Protein AF-A0A653DRD8-F1 (afdb_monomer)

Mean predicted aligned error: 7.91 Å

Solvent-accessible surface area (backbone atoms only — not comparable to full-atom values): 9236 Å² total; per-residue (Å²): 128,64,67,68,60,48,53,75,72,69,62,82,76,80,88,77,81,84,59,90,84,70,70,84,72,95,68,78,84,81,64,78,86,86,78,58,70,66,60,53,51,52,50,51,51,52,51,56,59,56,55,71,53,70,82,54,58,65,71,60,49,53,53,53,52,54,77,65,40,90,65,57,59,54,60,57,52,42,52,77,74,66,57,61,96,54,80,44,77,60,13,55,54,44,41,52,45,59,76,74,43,87,75,72,53,70,66,30,64,75,68,29,42,40,82,46,77,55,87,85,45,84,94,38,27,55,60,52,26,51,54,53,49,36,56,75,68,70,46,85,48,50,74,47,80,84

pLDDT: mean 86.99, std 9.77, range [52.84, 97.62]

Nearest PDB structures (foldseek):
  7bo7-assembly1_AAA  TM=6.027E-01  e=8.716E-01  Homo sapiens
  4g56-assembly1_C-2  TM=3.812E-01  e=3.115E-01  Xenopus laevis
  7s0u-assembly1_A  TM=3.836E-01  e=5.926E-01  Homo sapiens
  4p80-assembly1_A  TM=5.121E-01  e=1.885E+00  synthetic construct

Secondary structure (DSSP, 8-state):
--HHHHHHHH----PPPP-TT----SS-S-S-----HHHHHHHHHHHHHHHTTTTS-HHHHHHHHHHT-TTHHHHHHHHHHT--TT--HHHHHHHHHHHHS--S-HHHHHTTEEEE--TT-TTTHHHHHHHHHHHHTT---EEEE-

InterPro domains:
  IPR050851 mRNA Cap 2'-O-Ribose Methyltransferase [PTHR16121] (23-137)

Sequence (146 aa):
MDDCLYRTYFKKVYQFQSNPDYVLPKKAFLSPKWQIPELQRKKKELNRVKGLLSKYKIKVWSKHTANRDPAGFVIKNLQETVQPELLTQAWCKFFEMLGHFPIVPEAALKERHLNSLHLCEAPGAFVCSLNHYLVSKNDDVQVRSI

Organism: Callosobruchus maculatus (NCBI:txid64391)

Foldseek 3Di:
DPPVVCCVPPVPDDDDDDDPPDDDDPDPDPDDDDDDPVVVVVVVVVVVVVVVCVPDDPVVVVVVVCVVDPCNCVLVVCCVPPVFPDRDPVLVVLLVCVVVDPPPDPVQLVVLEDEEEDPPCVVPSNVSSVVSNCVVVVRNHDYDYD

Structure (mmCIF, N/CA/C/O backbone):
data_AF-A0A653DRD8-F1
#
_entry.id   AF-A0A653DRD8-F1
#
loop_
_atom_site.group_PDB
_atom_site.id
_atom_site.type_symbol
_atom_site.label_atom_id
_atom_site.label_alt_id
_atom_site.label_comp_id
_atom_site.label_asym_id
_atom_site.label_entity_id
_atom_site.label_seq_id
_atom_site.pdbx_PDB_ins_code
_atom_site.Cartn_x
_atom_site.Cartn_y
_atom_site.Cartn_z
_atom_site.occupancy
_atom_site.B_iso_or_equiv
_atom_site.auth_seq_id
_atom_site.auth_comp_id
_atom_site.auth_asym_id
_atom_site.auth_atom_id
_atom_site.pdbx_PDB_model_num
ATOM 1 N N . MET A 1 1 ? -5.321 20.212 -9.917 1.00 52.84 1 MET A N 1
ATOM 2 C CA . MET A 1 1 ? -5.151 18.924 -10.623 1.00 52.84 1 MET A CA 1
ATOM 3 C C . MET A 1 1 ? -6.414 18.731 -11.444 1.00 52.84 1 MET A C 1
ATOM 5 O O . MET A 1 1 ? -7.481 18.958 -10.895 1.00 52.84 1 MET A O 1
ATOM 9 N N . ASP A 1 2 ? -6.301 18.469 -12.744 1.00 53.19 2 ASP A N 1
ATOM 10 C CA . ASP A 1 2 ? -7.453 18.430 -13.654 1.00 53.19 2 ASP A CA 1
ATOM 11 C C . ASP A 1 2 ? -8.403 17.276 -13.267 1.00 53.19 2 ASP A C 1
ATOM 13 O O . ASP A 1 2 ? -8.005 16.106 -13.311 1.00 53.19 2 ASP A O 1
ATOM 17 N N . ASP A 1 3 ? -9.628 17.595 -12.831 1.00 61.12 3 ASP A N 1
ATOM 18 C CA . ASP A 1 3 ? -10.620 16.617 -12.336 1.00 61.12 3 ASP A CA 1
ATOM 19 C C . ASP A 1 3 ? -10.926 15.543 -13.400 1.00 61.12 3 ASP A C 1
ATOM 21 O O . ASP A 1 3 ? -11.182 14.377 -13.087 1.00 61.12 3 ASP A O 1
ATOM 25 N N . CYS A 1 4 ? -10.793 15.904 -14.680 1.00 56.84 4 CYS A N 1
ATOM 26 C CA . CYS A 1 4 ? -10.988 15.008 -15.815 1.00 56.84 4 CYS A CA 1
ATOM 27 C C . CYS A 1 4 ? -9.938 13.876 -15.870 1.00 56.84 4 CYS A C 1
ATOM 29 O O . CYS A 1 4 ? -10.280 12.701 -16.058 1.00 56.84 4 CYS A O 1
ATOM 31 N N . LEU A 1 5 ? -8.659 14.194 -15.639 1.00 59.75 5 LEU A N 1
ATOM 32 C CA . LEU A 1 5 ? -7.568 13.210 -15.637 1.00 59.75 5 LEU A CA 1
ATOM 33 C C . LEU A 1 5 ? -7.646 12.287 -14.417 1.00 59.75 5 LEU A C 1
ATOM 35 O O . LEU A 1 5 ? -7.451 11.076 -14.549 1.00 59.75 5 LEU A O 1
ATOM 39 N N . TYR A 1 6 ? -7.981 12.839 -13.247 1.00 63.00 6 TYR A N 1
ATOM 40 C CA . TYR A 1 6 ? -8.152 12.053 -12.025 1.00 63.00 6 TYR A CA 1
ATOM 41 C C . TYR A 1 6 ? -9.242 10.989 -12.203 1.00 63.00 6 TYR A C 1
ATOM 43 O O . TYR A 1 6 ? -9.005 9.802 -11.975 1.00 63.00 6 TYR A O 1
ATOM 51 N N . ARG A 1 7 ? -10.415 11.379 -12.714 1.00 61.06 7 ARG A N 1
ATOM 52 C CA . ARG A 1 7 ? -11.520 10.440 -12.958 1.00 61.06 7 ARG A CA 1
ATOM 53 C C . ARG A 1 7 ? -11.162 9.361 -13.973 1.00 61.06 7 ARG A C 1
ATOM 55 O O . ARG A 1 7 ? -11.497 8.200 -13.759 1.00 61.06 7 ARG A O 1
ATOM 62 N N . THR A 1 8 ? -10.456 9.720 -15.040 1.00 69.25 8 THR A N 1
ATOM 63 C CA . THR A 1 8 ? -10.111 8.787 -16.122 1.00 69.25 8 THR A CA 1
ATOM 64 C C . THR A 1 8 ? -9.155 7.682 -15.663 1.00 69.25 8 THR A C 1
ATOM 66 O O . THR A 1 8 ? -9.314 6.519 -16.041 1.00 69.25 8 THR A O 1
ATOM 69 N N . TYR A 1 9 ? -8.165 8.019 -14.834 1.00 62.41 9 TYR A N 1
ATOM 70 C CA . TYR A 1 9 ? -7.112 7.072 -14.458 1.00 62.41 9 TYR A CA 1
ATOM 71 C C . TYR A 1 9 ? -7.297 6.438 -13.074 1.00 62.41 9 TYR A C 1
ATOM 73 O O . TYR A 1 9 ? -6.893 5.287 -12.901 1.00 62.41 9 TYR A O 1
ATOM 81 N N . PHE A 1 10 ? -7.936 7.127 -12.122 1.00 63.25 10 PHE A N 1
ATOM 82 C CA . PHE A 1 10 ? -7.954 6.728 -10.708 1.00 63.25 10 PHE A CA 1
ATOM 83 C C . PHE A 1 10 ? -9.321 6.260 -10.178 1.00 63.25 10 PHE A C 1
ATOM 85 O O . PHE A 1 10 ? -9.372 5.706 -9.086 1.00 63.25 10 PHE A O 1
ATOM 92 N N . LYS A 1 11 ? -10.419 6.348 -10.950 1.00 70.62 11 LYS A N 1
ATOM 93 C CA . LYS A 1 11 ? -11.733 5.778 -10.561 1.00 70.62 11 LYS A CA 1
ATOM 94 C C . LYS A 1 11 ? -11.934 4.300 -10.916 1.00 70.62 11 LYS A C 1
ATOM 96 O O . LYS A 1 11 ? -13.063 3.822 -10.977 1.00 70.62 11 LYS A O 1
ATOM 101 N N . LYS A 1 12 ? -10.860 3.540 -11.125 1.00 72.88 12 LYS A N 1
ATOM 102 C CA . LYS A 1 12 ? -10.938 2.089 -11.379 1.00 72.88 12 LYS A CA 1
ATOM 103 C C . LYS A 1 12 ? -11.129 1.306 -10.075 1.00 72.88 12 LYS A C 1
ATOM 105 O O . LYS A 1 12 ? -10.306 0.464 -9.729 1.00 72.88 12 LYS A O 1
ATOM 110 N N . VAL A 1 13 ? -12.193 1.624 -9.344 1.00 76.75 13 VAL A N 1
ATOM 111 C CA . VAL A 1 13 ? -12.625 0.887 -8.155 1.00 76.75 13 VAL A CA 1
ATOM 112 C C . VAL A 1 13 ? -13.616 -0.173 -8.611 1.00 76.75 13 VAL A C 1
ATOM 114 O O . VAL A 1 13 ? -14.628 0.148 -9.230 1.00 76.75 13 VAL A O 1
ATOM 117 N N . TYR A 1 14 ? -13.317 -1.433 -8.317 1.00 80.88 14 TYR A N 1
ATOM 118 C CA . TYR A 1 14 ? -14.180 -2.560 -8.654 1.00 80.88 14 TYR A CA 1
ATOM 119 C C . TYR A 1 14 ? -14.779 -3.123 -7.372 1.00 80.88 14 TYR A C 1
ATOM 121 O O . TYR A 1 14 ? -14.058 -3.363 -6.404 1.00 80.88 14 TYR A O 1
ATOM 129 N N . GLN A 1 15 ? -16.090 -3.342 -7.375 1.00 78.44 15 GLN A N 1
ATOM 130 C CA . GLN A 1 15 ? -16.755 -4.105 -6.329 1.00 78.44 15 GLN A CA 1
ATOM 131 C C . GLN A 1 15 ? -16.810 -5.561 -6.768 1.00 78.44 15 GLN A C 1
ATOM 133 O O . GLN A 1 15 ? -17.354 -5.886 -7.824 1.00 78.44 15 GLN A O 1
ATOM 138 N N . PHE A 1 16 ? -16.216 -6.431 -5.963 1.00 80.50 16 PHE A N 1
ATOM 139 C CA . PHE A 1 16 ? -16.310 -7.866 -6.169 1.00 80.50 16 PHE A 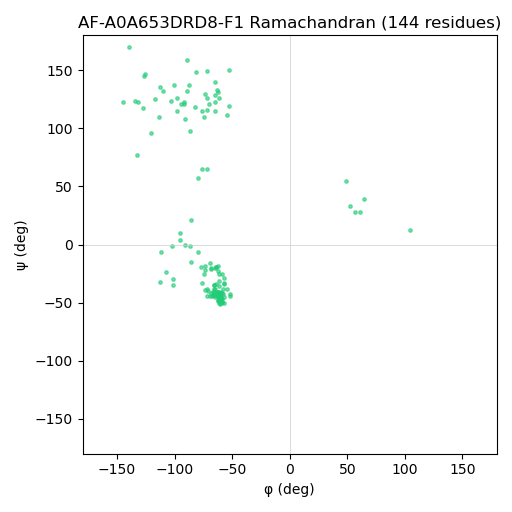CA 1
ATOM 140 C C . PHE A 1 16 ? -17.531 -8.381 -5.416 1.00 80.50 16 PHE A C 1
ATOM 142 O O . PHE A 1 16 ? -17.732 -8.045 -4.249 1.00 80.50 16 PHE A O 1
ATOM 149 N N . GLN A 1 17 ? -18.349 -9.189 -6.085 1.00 80.38 17 GLN A N 1
ATOM 150 C CA . GLN A 1 17 ? -19.440 -9.881 -5.417 1.00 80.38 17 GLN A CA 1
ATOM 151 C C . GLN A 1 17 ? -18.851 -10.987 -4.546 1.00 80.38 17 GLN A C 1
ATOM 153 O O . GLN A 1 17 ? -18.072 -11.815 -5.024 1.00 80.38 17 GLN A O 1
ATOM 158 N N . SER A 1 18 ? -19.216 -10.984 -3.264 1.00 78.50 18 SER A N 1
ATOM 159 C CA . SER A 1 18 ? -18.932 -12.120 -2.396 1.00 78.50 18 SER A CA 1
ATOM 160 C C . SER A 1 18 ? -19.718 -13.318 -2.917 1.00 78.50 18 SER A C 1
ATOM 162 O O . SER A 1 18 ? -20.936 -13.236 -3.068 1.00 78.50 18 SER A O 1
ATOM 164 N N . ASN A 1 19 ? -19.019 -14.406 -3.231 1.00 84.94 19 ASN A N 1
ATOM 165 C CA . ASN A 1 19 ? -19.658 -15.672 -3.548 1.00 84.94 19 ASN A CA 1
ATOM 166 C C . ASN A 1 19 ? -19.787 -16.468 -2.237 1.00 84.94 19 ASN A C 1
ATOM 168 O O . ASN A 1 19 ? -18.758 -16.938 -1.745 1.00 84.94 19 ASN A O 1
ATOM 172 N N . PRO A 1 20 ? -20.997 -16.619 -1.664 1.00 85.44 20 PRO A N 1
ATOM 173 C CA . PRO A 1 20 ? -21.187 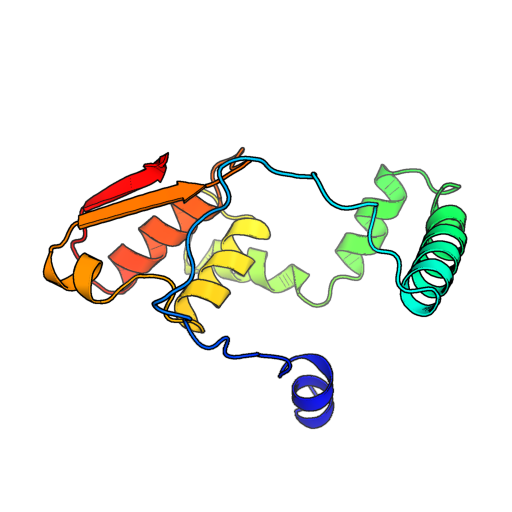-17.340 -0.405 1.00 85.44 20 PRO A CA 1
ATOM 174 C C . PRO A 1 20 ? -20.793 -18.820 -0.505 1.00 85.44 20 PRO A C 1
ATOM 176 O O . PRO A 1 20 ? -20.420 -19.416 0.501 1.00 85.44 20 PRO A O 1
ATOM 179 N N . ASP A 1 21 ? -20.795 -19.388 -1.713 1.00 91.25 21 ASP A N 1
ATOM 180 C CA . ASP A 1 21 ? -20.417 -20.780 -1.968 1.00 91.25 21 ASP A CA 1
ATOM 181 C C . ASP A 1 21 ? -18.904 -20.955 -2.183 1.00 91.25 21 ASP A C 1
ATOM 183 O O . ASP A 1 21 ? -18.418 -22.068 -2.410 1.00 91.25 21 ASP A O 1
ATOM 187 N N . TYR A 1 22 ? -18.124 -19.867 -2.149 1.00 86.38 22 TYR A N 1
ATOM 188 C CA . TYR A 1 22 ? -16.679 -19.955 -2.314 1.00 86.38 22 TYR A CA 1
ATOM 189 C C . TYR A 1 22 ? -16.029 -20.615 -1.096 1.00 86.38 22 TYR A C 1
ATOM 191 O O . TYR A 1 22 ? -16.059 -20.099 0.020 1.00 86.38 22 TYR A O 1
ATOM 199 N N . VAL A 1 23 ? -15.343 -21.729 -1.342 1.00 86.50 23 VAL A N 1
ATOM 200 C CA . VAL A 1 23 ? -14.515 -22.425 -0.355 1.00 86.50 23 VAL A CA 1
ATOM 201 C C . VAL A 1 23 ? -13.043 -22.335 -0.739 1.00 86.50 23 VAL A C 1
ATOM 203 O O . VAL A 1 23 ? -12.671 -22.535 -1.898 1.00 86.50 23 VAL A O 1
ATOM 206 N N . LEU A 1 24 ? -12.182 -22.050 0.242 1.00 84.31 24 LEU A N 1
ATOM 207 C CA . LEU A 1 24 ? -10.740 -21.976 0.014 1.00 84.31 24 LEU A CA 1
ATOM 208 C C . LEU A 1 24 ? -10.210 -23.348 -0.462 1.00 84.31 24 LEU A C 1
ATOM 210 O O . LEU A 1 24 ? -10.421 -24.354 0.224 1.00 84.31 24 LEU A O 1
ATOM 214 N N . PRO A 1 25 ? -9.503 -23.430 -1.605 1.00 85.94 25 PRO A N 1
ATOM 215 C CA . PRO A 1 25 ? -8.988 -24.701 -2.105 1.00 85.94 25 PRO A CA 1
ATOM 216 C C . PRO A 1 25 ? -7.971 -25.337 -1.146 1.00 85.94 25 PRO A C 1
ATOM 218 O O . PRO A 1 25 ? -7.015 -24.691 -0.725 1.00 85.94 25 PRO A O 1
ATOM 221 N N . LYS A 1 26 ? -8.113 -26.642 -0.866 1.00 89.94 26 LYS A N 1
ATOM 222 C CA . LYS A 1 26 ? -7.181 -27.403 0.000 1.00 89.94 26 LYS A CA 1
ATOM 223 C C . LYS A 1 26 ? -5.787 -27.603 -0.605 1.00 89.94 26 LYS A C 1
ATOM 225 O O . LYS A 1 26 ? -4.843 -27.931 0.104 1.00 89.94 26 LYS A O 1
ATOM 230 N N . LYS A 1 27 ? -5.668 -27.476 -1.926 1.00 89.12 27 LYS A N 1
ATOM 231 C CA . LYS A 1 27 ? -4.417 -27.616 -2.674 1.00 89.12 27 LYS A CA 1
ATOM 232 C C . LYS A 1 27 ? -4.300 -26.432 -3.625 1.00 89.12 27 LYS A C 1
ATOM 234 O O . LYS A 1 27 ? -5.186 -26.216 -4.449 1.00 89.12 27 LYS A O 1
ATOM 239 N N . ALA A 1 28 ? -3.216 -25.676 -3.500 1.00 86.81 28 ALA A N 1
ATOM 240 C CA . ALA A 1 28 ? -2.919 -24.552 -4.378 1.00 86.81 28 ALA A CA 1
ATOM 241 C C . ALA A 1 28 ? -2.101 -25.005 -5.601 1.00 86.81 28 ALA A C 1
ATOM 243 O O . ALA A 1 28 ? -1.440 -26.041 -5.567 1.00 86.81 28 ALA A O 1
ATOM 244 N N . PHE A 1 29 ? -2.134 -24.208 -6.675 1.00 84.50 29 PHE A N 1
ATOM 245 C CA . PHE A 1 29 ? -1.271 -24.358 -7.861 1.00 84.50 29 PHE A CA 1
ATOM 246 C C . PHE A 1 29 ? -1.409 -25.678 -8.645 1.00 84.50 29 PHE A C 1
ATOM 248 O O . PHE A 1 29 ? -0.468 -26.101 -9.309 1.00 84.50 29 PHE A O 1
ATOM 255 N N . LEU A 1 30 ? -2.584 -26.317 -8.610 1.00 88.00 30 LEU A N 1
ATOM 256 C CA . LEU A 1 30 ? -2.842 -27.549 -9.372 1.00 88.00 30 LEU A CA 1
ATOM 257 C C . LEU A 1 30 ? -3.029 -27.316 -10.877 1.00 88.00 30 LEU A C 1
ATOM 259 O O . LEU A 1 30 ? -2.834 -28.226 -11.678 1.00 88.00 30 LEU A O 1
ATOM 263 N N . SER A 1 31 ? -3.452 -26.116 -11.269 1.00 85.44 31 SER A N 1
ATOM 264 C CA . SER A 1 31 ? -3.660 -25.778 -12.676 1.00 85.44 31 SER A CA 1
ATOM 265 C C . SER A 1 31 ? -2.343 -25.399 -13.356 1.00 85.44 31 SER A C 1
ATOM 267 O O . SER A 1 31 ? -1.485 -24.777 -12.719 1.00 85.44 31 SER A O 1
ATOM 269 N N . PRO A 1 32 ? -2.190 -25.686 -14.664 1.00 88.19 32 PRO A N 1
ATOM 270 C CA . PRO A 1 32 ? -1.100 -25.137 -15.452 1.00 88.19 32 PRO A CA 1
ATOM 271 C C . PRO A 1 32 ? -1.053 -23.617 -15.323 1.00 88.19 32 PRO A C 1
ATOM 273 O O . PRO A 1 32 ? -2.077 -22.951 -15.154 1.00 88.19 32 PRO A O 1
ATOM 276 N N . LYS A 1 33 ? 0.150 -23.057 -15.436 1.00 88.31 33 LYS A N 1
ATOM 277 C CA . LYS A 1 33 ? 0.359 -21.613 -15.353 1.00 88.31 33 LYS A CA 1
ATOM 278 C C . LYS A 1 33 ? -0.533 -20.887 -16.359 1.00 88.31 33 LYS A C 1
ATOM 280 O O . LYS A 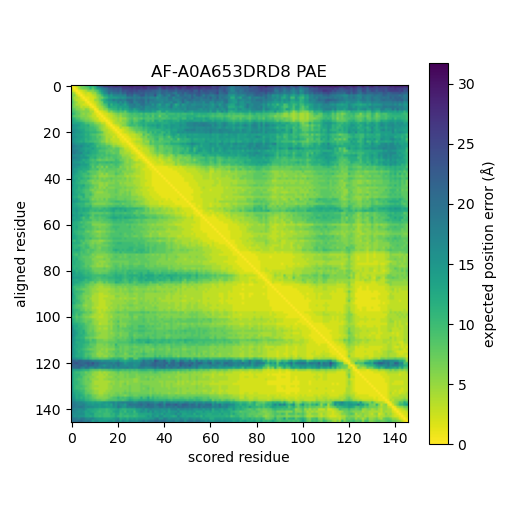1 33 ? -0.293 -20.950 -17.565 1.00 88.31 33 LYS A O 1
ATOM 285 N N . TRP A 1 34 ? -1.512 -20.148 -15.847 1.00 90.81 34 TRP A N 1
ATOM 286 C CA . TRP A 1 34 ? -2.373 -19.311 -16.667 1.00 90.81 34 TRP A CA 1
ATOM 287 C C . TRP A 1 34 ? -1.557 -18.189 -17.315 1.00 90.81 34 TRP A C 1
ATOM 289 O O . TRP A 1 34 ? -0.783 -17.489 -16.653 1.00 90.81 34 TRP A O 1
ATOM 299 N N . GLN A 1 35 ? -1.695 -18.039 -18.631 1.00 92.12 35 GLN A N 1
ATOM 300 C CA . GLN A 1 35 ? -0.985 -17.026 -19.400 1.00 92.12 35 GLN A CA 1
ATOM 301 C C . GLN A 1 35 ? -1.941 -16.331 -20.353 1.00 92.12 35 GLN A C 1
ATOM 303 O O . GLN A 1 35 ? -2.548 -16.957 -21.213 1.00 92.12 35 GLN A O 1
ATOM 308 N N . ILE A 1 36 ? -2.006 -15.009 -20.234 1.00 95.75 36 ILE A N 1
ATOM 309 C CA . ILE A 1 36 ? -2.678 -14.154 -21.207 1.00 95.75 36 ILE A CA 1
ATOM 310 C C . ILE A 1 36 ? -1.600 -13.590 -22.144 1.00 95.75 36 ILE A C 1
ATOM 312 O O . ILE A 1 36 ? -0.748 -12.828 -21.667 1.00 95.75 36 ILE A O 1
ATOM 316 N N . PRO A 1 37 ? -1.600 -13.925 -23.452 1.00 95.38 37 PRO A N 1
ATOM 317 C CA . PRO A 1 37 ? -0.553 -13.500 -24.386 1.00 95.38 37 PRO A CA 1
ATOM 318 C C . PRO A 1 37 ? -0.332 -11.985 -24.410 1.00 95.38 37 PRO A C 1
ATOM 320 O O . PRO A 1 37 ? 0.805 -11.517 -24.467 1.00 95.38 37 PRO A O 1
ATOM 323 N N . GLU A 1 38 ? -1.410 -11.206 -24.305 1.00 96.19 38 GLU A N 1
ATOM 324 C CA . GLU A 1 38 ? -1.335 -9.747 -24.245 1.00 96.19 38 GLU A CA 1
ATOM 325 C C . GLU A 1 38 ? -0.568 -9.250 -23.011 1.00 96.19 38 GLU A C 1
ATOM 327 O O . GLU A 1 38 ? 0.354 -8.441 -23.142 1.00 96.19 38 GLU A O 1
ATOM 332 N N . LEU A 1 39 ? -0.883 -9.777 -21.822 1.00 95.31 39 LEU A N 1
ATOM 333 C CA . LEU A 1 39 ? -0.179 -9.414 -20.590 1.00 95.31 39 LEU A CA 1
ATOM 334 C C . LEU A 1 39 ? 1.290 -9.839 -20.639 1.00 95.31 39 LEU A C 1
ATOM 336 O O . LEU A 1 39 ? 2.149 -9.116 -20.138 1.00 95.31 39 LEU A O 1
ATOM 340 N N . GLN A 1 40 ? 1.611 -10.961 -21.294 1.00 96.56 40 GLN A N 1
ATOM 341 C CA . GLN A 1 40 ? 3.006 -11.368 -21.488 1.00 96.56 40 GLN A CA 1
ATOM 342 C C . GLN A 1 40 ? 3.765 -10.399 -22.401 1.00 96.56 40 GLN A C 1
ATOM 344 O O . GLN A 1 40 ? 4.908 -10.053 -22.096 1.00 96.56 40 GLN A O 1
ATOM 349 N N . ARG A 1 41 ? 3.145 -9.905 -23.482 1.00 97.19 41 ARG A N 1
ATOM 350 C CA . ARG A 1 41 ? 3.752 -8.865 -24.331 1.00 97.19 41 ARG A CA 1
ATOM 351 C C . ARG A 1 41 ? 3.976 -7.568 -23.554 1.00 97.19 41 ARG A C 1
ATOM 353 O O . ARG A 1 41 ? 5.092 -7.056 -23.559 1.00 97.19 41 ARG A O 1
ATOM 360 N N . LYS A 1 42 ? 2.966 -7.081 -22.822 1.00 96.69 42 LYS A N 1
ATOM 361 C CA . LYS A 1 42 ? 3.087 -5.869 -21.988 1.00 96.69 42 LYS A CA 1
ATOM 362 C C . LYS A 1 42 ? 4.164 -6.019 -20.913 1.00 96.69 42 LYS A C 1
ATOM 364 O O . LYS A 1 42 ? 4.949 -5.101 -20.705 1.00 96.69 42 LYS A O 1
ATOM 369 N N . LYS A 1 43 ? 4.256 -7.189 -20.272 1.00 96.06 43 LYS A N 1
ATOM 370 C CA . LYS A 1 43 ? 5.315 -7.506 -19.304 1.00 96.06 43 LYS A CA 1
ATOM 371 C C . LYS A 1 43 ? 6.707 -7.425 -19.934 1.00 96.06 43 LYS A C 1
ATOM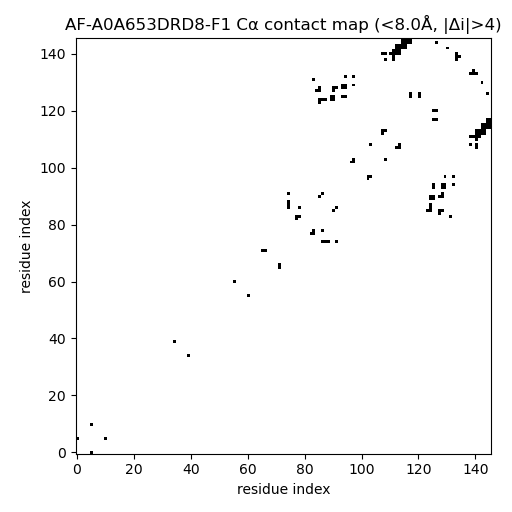 373 O O . LYS A 1 43 ? 7.604 -6.842 -19.330 1.00 96.06 43 LYS A O 1
ATOM 378 N N . LYS A 1 44 ? 6.897 -8.009 -21.125 1.00 97.38 44 LYS A N 1
ATOM 379 C CA . LYS A 1 44 ? 8.177 -7.946 -21.852 1.00 97.38 44 LYS A CA 1
ATOM 380 C C . LYS A 1 44 ? 8.563 -6.501 -22.154 1.00 97.38 44 LYS A C 1
ATOM 382 O O . LYS A 1 44 ? 9.690 -6.114 -21.865 1.00 97.38 44 LYS A O 1
ATOM 387 N N . GLU A 1 45 ? 7.620 -5.709 -22.653 1.00 97.62 45 GLU A N 1
ATOM 388 C CA . GLU A 1 45 ? 7.869 -4.305 -22.978 1.00 97.62 45 GLU A CA 1
ATOM 389 C C . GLU A 1 45 ? 8.195 -3.467 -21.735 1.00 97.62 45 GLU A C 1
ATOM 391 O O . GLU A 1 45 ? 9.193 -2.749 -21.716 1.00 97.62 45 GLU A O 1
ATOM 396 N N . LEU A 1 46 ? 7.435 -3.632 -20.649 1.00 96.69 46 LEU A N 1
ATOM 397 C CA . LEU A 1 46 ? 7.718 -2.968 -19.377 1.00 96.69 46 LEU A CA 1
ATOM 398 C C . LEU A 1 46 ? 9.124 -3.304 -18.869 1.00 96.69 46 LEU A C 1
ATOM 400 O O . LEU A 1 46 ? 9.860 -2.415 -18.449 1.00 96.69 46 LEU A O 1
ATOM 404 N N . ASN A 1 47 ? 9.519 -4.577 -18.920 1.00 96.94 47 ASN A N 1
ATOM 405 C CA . ASN A 1 47 ? 10.851 -4.995 -18.494 1.00 96.94 47 ASN A CA 1
ATOM 406 C C . ASN A 1 47 ? 11.953 -4.432 -19.399 1.00 96.94 47 ASN A C 1
ATOM 408 O O . ASN A 1 47 ? 12.985 -4.008 -18.881 1.00 96.94 47 ASN A O 1
ATOM 412 N N . ARG A 1 48 ? 11.726 -4.370 -20.718 1.00 97.25 48 ARG A N 1
ATOM 413 C CA . ARG A 1 48 ? 12.651 -3.749 -21.674 1.00 97.25 48 ARG A CA 1
ATOM 414 C C . ARG A 1 48 ? 12.889 -2.281 -21.324 1.00 97.25 48 ARG A C 1
ATOM 416 O O . ARG A 1 48 ? 14.037 -1.868 -21.199 1.00 97.25 48 ARG A O 1
ATOM 423 N N . VAL A 1 49 ? 11.819 -1.514 -21.106 1.00 96.00 49 VAL A N 1
ATOM 424 C CA . VAL A 1 49 ? 11.901 -0.087 -20.754 1.00 96.00 49 VAL A CA 1
ATOM 425 C C . VAL A 1 49 ? 12.526 0.116 -19.372 1.00 96.00 49 VAL A C 1
ATOM 427 O O . VAL A 1 49 ? 13.416 0.950 -19.229 1.00 96.00 49 VAL A O 1
ATOM 430 N N . LYS A 1 50 ? 12.146 -0.681 -18.361 1.00 92.75 50 LYS A N 1
ATOM 431 C CA . LYS A 1 50 ? 12.774 -0.645 -17.026 1.00 92.75 50 LYS A CA 1
ATOM 432 C C . LYS A 1 50 ? 14.279 -0.916 -17.091 1.00 92.75 50 LYS A C 1
ATOM 434 O O . LYS A 1 50 ? 15.035 -0.265 -16.378 1.00 92.75 50 LYS A O 1
ATOM 439 N N . GLY A 1 51 ? 14.713 -1.834 -17.955 1.00 94.00 51 GLY A N 1
ATOM 440 C CA . GLY A 1 51 ? 16.127 -2.159 -18.155 1.00 94.00 51 GLY A CA 1
ATOM 441 C C . GLY A 1 51 ? 16.970 -0.981 -18.657 1.00 94.00 51 GLY A C 1
ATOM 442 O O . GLY A 1 51 ? 18.156 -0.904 -18.349 1.00 94.00 51 GLY A O 1
ATOM 443 N N . LEU A 1 52 ? 16.367 -0.001 -19.341 1.00 93.38 52 LEU A N 1
ATOM 444 C CA . LEU A 1 52 ? 17.069 1.217 -19.773 1.00 93.38 52 LEU A CA 1
ATOM 445 C C . LEU A 1 52 ? 17.559 2.071 -18.590 1.00 93.38 52 LEU A C 1
ATOM 447 O O . LEU A 1 52 ? 18.462 2.894 -18.757 1.00 93.38 52 LEU A O 1
ATOM 451 N N . LEU A 1 53 ? 16.981 1.871 -17.399 1.00 91.44 53 LEU A N 1
ATOM 452 C CA . LEU A 1 53 ? 17.347 2.572 -16.171 1.00 91.44 53 LEU A CA 1
ATOM 453 C C . LEU A 1 53 ? 18.523 1.916 -15.432 1.00 91.44 53 LEU A C 1
ATOM 455 O O . LEU A 1 53 ? 19.135 2.560 -14.583 1.00 91.44 53 LEU A O 1
ATOM 459 N N . SER A 1 54 ? 18.889 0.673 -15.766 1.00 91.19 54 SER A N 1
ATOM 460 C CA . SER A 1 54 ? 19.937 -0.089 -15.067 1.00 91.19 54 SER A CA 1
ATOM 461 C C . SER A 1 54 ? 21.329 0.549 -15.141 1.00 91.19 54 SER A C 1
ATOM 463 O O . SER A 1 54 ? 22.186 0.241 -14.321 1.00 91.19 54 SER A O 1
ATOM 465 N N . LYS A 1 55 ? 21.554 1.465 -16.091 1.00 93.12 55 LYS A N 1
ATOM 466 C CA . LYS A 1 55 ? 22.804 2.230 -16.223 1.00 93.12 55 LYS A CA 1
ATOM 467 C C . LYS A 1 55 ? 22.986 3.321 -15.159 1.00 93.12 55 LYS A C 1
ATOM 469 O O . LYS A 1 55 ? 24.096 3.821 -14.985 1.00 93.12 55 LYS A O 1
ATOM 474 N N . TYR A 1 56 ? 21.919 3.739 -14.475 1.00 92.00 56 TYR A N 1
ATOM 475 C CA . TYR A 1 56 ? 21.988 4.810 -13.482 1.00 92.00 56 TYR A CA 1
ATOM 476 C C . TYR A 1 56 ? 22.349 4.261 -12.100 1.00 92.00 56 TYR A C 1
ATOM 478 O O . TYR A 1 56 ? 21.796 3.266 -11.636 1.00 92.00 56 TYR A O 1
ATOM 486 N N . LYS A 1 57 ? 23.247 4.957 -11.393 1.00 94.56 57 LYS A N 1
ATOM 487 C CA . LYS A 1 57 ? 23.565 4.639 -9.993 1.00 94.56 57 LYS A CA 1
ATOM 488 C C . LYS A 1 57 ? 22.316 4.819 -9.129 1.00 94.56 57 LYS A C 1
ATOM 490 O O . LYS A 1 57 ? 21.711 5.892 -9.152 1.00 94.56 57 LYS A O 1
ATOM 495 N N . ILE A 1 58 ? 21.999 3.821 -8.300 1.00 91.56 58 ILE A N 1
ATOM 496 C CA . ILE A 1 58 ? 20.765 3.789 -7.497 1.00 91.56 58 ILE A CA 1
ATOM 497 C C . ILE A 1 58 ? 20.551 5.062 -6.668 1.00 91.56 58 ILE A C 1
ATOM 499 O O . ILE A 1 58 ? 19.474 5.636 -6.706 1.00 91.56 58 ILE A O 1
ATOM 503 N N . LYS A 1 59 ? 21.594 5.582 -6.006 1.00 93.44 59 LYS A N 1
ATOM 504 C CA . LYS A 1 59 ? 21.495 6.807 -5.191 1.00 93.44 59 LYS A CA 1
ATOM 505 C C . LYS A 1 59 ? 21.116 8.044 -6.014 1.00 93.44 59 LYS A C 1
ATOM 507 O O . LYS A 1 59 ? 20.316 8.860 -5.566 1.00 93.44 59 LYS A O 1
ATOM 512 N N . VAL A 1 60 ? 21.685 8.180 -7.215 1.00 93.88 60 VAL A N 1
ATOM 513 C CA . VAL A 1 60 ? 21.399 9.305 -8.122 1.00 93.88 60 VAL A CA 1
ATOM 514 C C . VAL A 1 60 ? 19.973 9.194 -8.646 1.00 93.88 60 VAL A C 1
ATOM 516 O O . VAL A 1 60 ? 19.239 10.179 -8.637 1.00 93.88 60 VAL A O 1
ATOM 519 N N . TRP A 1 61 ? 19.576 7.984 -9.043 1.00 92.94 61 TRP A N 1
ATOM 520 C CA . TRP A 1 61 ? 18.227 7.707 -9.512 1.00 92.94 61 TRP A CA 1
ATOM 521 C C . TRP A 1 61 ? 17.181 7.989 -8.429 1.00 92.94 61 TRP A C 1
ATOM 523 O O . TRP A 1 61 ? 16.268 8.767 -8.678 1.00 92.94 61 TRP A O 1
ATOM 533 N N . SER A 1 62 ? 17.364 7.468 -7.212 1.00 90.69 62 SER A N 1
ATOM 534 C CA . SER A 1 62 ? 16.446 7.700 -6.091 1.00 90.69 62 SER A CA 1
ATOM 535 C C . SER A 1 62 ? 16.289 9.186 -5.760 1.00 90.69 62 SER A C 1
ATOM 537 O O . SER A 1 62 ? 15.168 9.650 -5.559 1.00 90.69 62 SER A O 1
ATOM 539 N N . LYS A 1 63 ? 17.388 9.959 -5.749 1.00 92.88 63 LYS A N 1
ATOM 540 C CA . LYS A 1 63 ? 17.332 11.416 -5.539 1.00 92.88 63 LYS A CA 1
ATOM 541 C C . LYS A 1 63 ? 16.567 12.115 -6.663 1.00 92.88 63 LYS A C 1
ATOM 543 O O . LYS A 1 63 ? 15.740 12.981 -6.395 1.00 92.88 63 LYS A O 1
ATOM 548 N N . HIS A 1 64 ? 16.834 11.736 -7.912 1.00 93.12 64 HIS A N 1
ATOM 549 C CA . HIS A 1 64 ? 16.123 12.286 -9.060 1.00 93.12 64 HIS A CA 1
ATOM 550 C C . HIS A 1 64 ? 14.621 12.007 -8.964 1.00 93.12 64 HIS A C 1
ATOM 552 O O . HIS A 1 64 ? 13.832 12.940 -9.054 1.00 93.12 64 HIS A O 1
ATOM 558 N N . THR A 1 65 ? 14.214 10.758 -8.725 1.00 91.50 65 THR A N 1
ATOM 559 C CA . THR A 1 65 ? 12.794 10.394 -8.639 1.00 91.50 65 THR A CA 1
ATOM 560 C C . THR A 1 65 ? 12.093 11.052 -7.458 1.00 91.50 65 THR A C 1
ATOM 562 O O . THR A 1 65 ? 10.968 11.503 -7.627 1.00 91.50 65 THR A O 1
ATOM 565 N N . ALA A 1 66 ? 12.754 11.182 -6.302 1.00 89.12 66 ALA A N 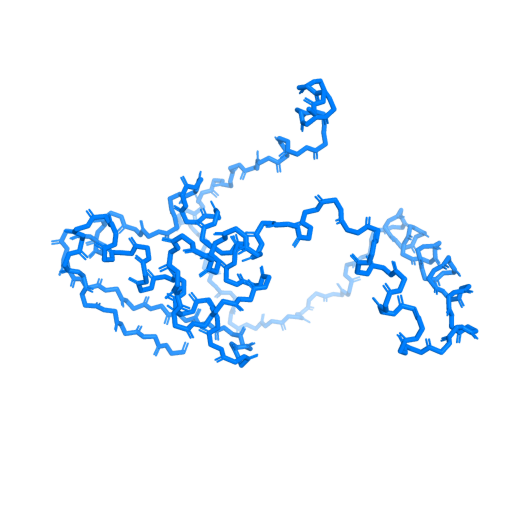1
ATOM 566 C CA . ALA A 1 66 ? 12.192 11.888 -5.149 1.00 89.12 66 ALA A CA 1
ATOM 567 C C . ALA A 1 66 ? 11.909 13.367 -5.466 1.00 89.12 66 ALA A C 1
ATOM 569 O O . ALA A 1 66 ? 10.835 13.869 -5.160 1.00 89.12 66 ALA A O 1
ATOM 570 N N . ASN A 1 67 ? 12.823 14.044 -6.169 1.00 91.06 67 ASN A N 1
ATOM 571 C CA . ASN A 1 67 ? 12.633 15.437 -6.592 1.00 91.06 67 ASN A CA 1
ATOM 572 C C . ASN A 1 67 ? 11.547 15.617 -7.665 1.00 91.06 67 ASN A C 1
ATOM 574 O O . ASN A 1 67 ? 11.134 16.741 -7.940 1.00 91.06 67 ASN A O 1
ATOM 578 N N . ARG A 1 68 ? 11.136 14.534 -8.332 1.00 91.12 68 ARG A N 1
ATOM 579 C CA . ARG A 1 68 ? 10.098 14.547 -9.369 1.00 91.12 68 ARG A CA 1
ATOM 580 C C . ARG A 1 68 ? 8.756 14.023 -8.868 1.00 91.12 68 ARG A C 1
ATOM 582 O O . ARG A 1 68 ? 7.815 14.016 -9.656 1.00 91.12 68 ARG A O 1
ATOM 589 N N . ASP A 1 69 ? 8.667 13.599 -7.609 1.00 88.12 69 ASP A N 1
ATOM 590 C CA . ASP A 1 69 ? 7.432 13.111 -7.006 1.00 88.12 69 ASP A CA 1
ATOM 591 C C . ASP A 1 69 ? 6.488 14.290 -6.704 1.00 88.12 69 ASP A C 1
ATOM 593 O O . ASP A 1 69 ? 6.765 15.077 -5.793 1.00 88.12 69 ASP A O 1
ATOM 597 N N . PRO A 1 70 ? 5.363 14.435 -7.432 1.00 88.31 70 PRO A N 1
ATOM 598 C CA . PRO A 1 70 ? 4.418 15.520 -7.188 1.00 88.31 70 PRO A CA 1
ATOM 599 C C . PRO A 1 70 ? 3.746 15.421 -5.812 1.00 88.31 70 PRO A C 1
ATOM 601 O O . PRO A 1 70 ? 3.245 16.428 -5.326 1.00 88.31 70 PRO A O 1
ATOM 604 N N . ALA A 1 71 ? 3.739 14.244 -5.177 1.00 87.25 71 ALA A N 1
ATOM 605 C CA . ALA A 1 71 ? 3.166 14.021 -3.853 1.00 87.25 71 ALA A CA 1
ATOM 606 C C . ALA A 1 71 ? 4.206 14.118 -2.721 1.00 87.25 71 ALA A C 1
ATOM 608 O O . ALA A 1 71 ? 3.863 13.920 -1.555 1.00 87.25 71 ALA A O 1
ATOM 609 N N . GLY A 1 72 ? 5.466 14.462 -3.021 1.00 86.31 72 GLY A N 1
ATOM 610 C CA . GLY A 1 72 ? 6.542 14.509 -2.024 1.00 86.31 72 GLY A CA 1
ATOM 611 C C . GLY A 1 72 ? 6.278 15.470 -0.854 1.00 86.31 72 GLY A C 1
ATOM 612 O O . GLY A 1 72 ? 6.774 15.251 0.250 1.00 86.31 72 GLY A O 1
ATOM 613 N N . PHE A 1 73 ? 5.449 16.499 -1.059 1.00 90.56 73 PHE A N 1
ATOM 614 C CA . PHE A 1 73 ? 5.075 17.460 -0.016 1.00 90.56 73 PHE A CA 1
ATOM 615 C C . PHE A 1 73 ? 4.102 16.890 1.031 1.00 90.56 73 PHE A C 1
ATOM 617 O O . PHE A 1 73 ? 4.046 17.412 2.142 1.00 90.56 73 PHE A O 1
ATOM 624 N N . VAL A 1 74 ? 3.350 15.830 0.705 1.00 92.00 74 VAL A N 1
ATOM 625 C CA . VAL A 1 74 ? 2.304 15.271 1.581 1.00 92.00 74 VAL A CA 1
ATOM 626 C C . VAL A 1 74 ? 2.902 14.777 2.893 1.00 92.00 74 VAL A C 1
ATOM 628 O O . VAL A 1 74 ? 2.395 15.103 3.962 1.00 92.00 74 VAL A O 1
ATOM 631 N N . ILE A 1 75 ? 4.016 14.043 2.821 1.00 91.50 75 ILE A N 1
ATOM 632 C CA . ILE A 1 75 ? 4.715 13.545 4.012 1.00 91.50 75 ILE A CA 1
ATOM 633 C C . ILE A 1 75 ? 5.191 14.707 4.878 1.00 91.50 75 ILE A C 1
ATOM 635 O O . ILE A 1 75 ? 4.965 14.692 6.082 1.00 91.50 75 ILE A O 1
ATOM 639 N N . LYS A 1 76 ? 5.797 15.736 4.275 1.00 90.44 76 LYS A N 1
ATOM 640 C CA . LYS A 1 76 ? 6.267 16.907 5.021 1.00 90.44 76 LYS A CA 1
ATOM 641 C C . LYS A 1 76 ? 5.115 17.599 5.760 1.00 90.44 76 LYS A C 1
ATOM 643 O O . LYS A 1 76 ? 5.226 17.863 6.950 1.00 90.44 76 LYS A O 1
ATOM 648 N N . ASN A 1 77 ? 3.995 17.824 5.077 1.00 93.75 77 ASN A N 1
ATOM 649 C CA . ASN A 1 77 ? 2.824 18.457 5.678 1.00 93.75 77 ASN A CA 1
ATOM 650 C C . ASN A 1 77 ? 2.241 17.627 6.836 1.00 93.75 77 ASN A C 1
ATOM 652 O O . ASN A 1 77 ? 1.924 18.168 7.892 1.00 93.75 77 ASN A O 1
ATOM 656 N N . LEU A 1 78 ? 2.125 16.305 6.670 1.00 93.00 78 LEU A N 1
ATOM 657 C CA . LEU A 1 78 ? 1.642 15.413 7.732 1.00 93.00 78 LEU A CA 1
ATOM 658 C C . LEU A 1 78 ? 2.603 15.351 8.922 1.00 93.00 78 LEU A C 1
ATOM 660 O O . LEU A 1 78 ? 2.162 15.265 10.065 1.00 93.00 78 LEU A O 1
ATOM 664 N N . GLN A 1 79 ? 3.909 15.431 8.670 1.00 92.19 79 GLN A N 1
ATOM 665 C CA . GLN A 1 79 ? 4.907 15.492 9.730 1.00 92.19 79 GLN A CA 1
ATOM 666 C C . GLN A 1 79 ? 4.739 16.749 10.587 1.00 92.19 79 GLN A C 1
ATOM 668 O O . GLN A 1 79 ? 4.856 16.667 11.800 1.00 92.19 79 GLN A O 1
ATOM 673 N N . GLU A 1 80 ? 4.448 17.896 9.974 1.00 93.56 80 GLU A N 1
ATOM 674 C CA . GLU A 1 80 ? 4.286 19.171 10.684 1.00 93.56 80 GL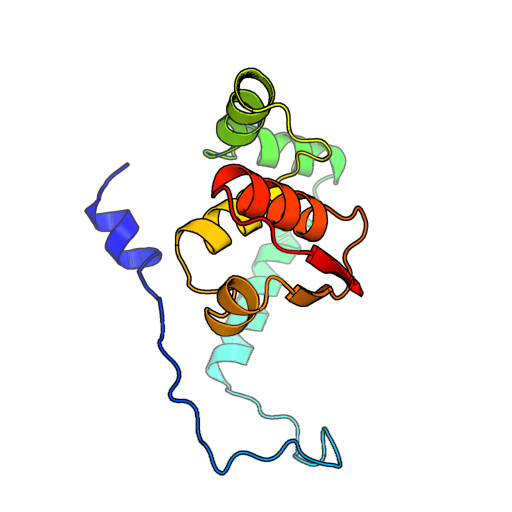U A CA 1
ATOM 675 C C . GLU A 1 80 ? 2.939 19.267 11.422 1.00 93.56 80 GLU A C 1
ATOM 677 O O . GLU A 1 80 ? 2.869 19.861 12.496 1.00 93.56 80 GLU A O 1
ATOM 682 N N . THR A 1 81 ? 1.879 18.659 10.878 1.00 93.00 81 THR A N 1
ATOM 683 C CA . THR A 1 81 ? 0.500 18.839 11.371 1.00 93.00 81 THR A CA 1
ATOM 684 C C . THR A 1 81 ? -0.037 17.696 12.233 1.00 93.00 81 THR A C 1
ATOM 686 O O . THR A 1 81 ? -0.808 17.955 13.151 1.00 93.00 81 THR A O 1
ATOM 689 N N . VAL A 1 82 ? 0.342 16.445 11.950 1.00 90.12 82 VAL A N 1
ATOM 690 C CA . VAL A 1 82 ? -0.231 15.238 12.584 1.00 90.12 82 VAL A CA 1
ATOM 691 C C . VAL A 1 82 ? 0.782 14.510 13.468 1.00 90.12 82 VAL A C 1
ATOM 693 O O . VAL A 1 82 ? 0.394 13.924 14.472 1.00 90.12 82 VAL A O 1
ATOM 696 N N . GLN A 1 83 ? 2.071 14.546 13.109 1.00 87.25 83 GLN A N 1
ATOM 697 C CA . GLN A 1 83 ? 3.164 13.886 13.846 1.00 87.25 83 GLN A CA 1
ATOM 698 C C . GLN A 1 83 ? 2.886 12.406 14.206 1.00 87.25 83 GLN A C 1
ATOM 700 O O . GLN A 1 83 ? 2.974 12.027 15.375 1.00 87.25 83 GLN A O 1
ATOM 705 N N . PRO A 1 84 ? 2.546 11.533 13.235 1.00 87.94 84 PRO A N 1
ATOM 706 C CA . PRO A 1 84 ? 2.298 10.131 13.543 1.00 87.94 84 PRO A CA 1
ATOM 707 C C . PRO A 1 84 ? 3.605 9.401 13.887 1.00 87.94 84 PRO A C 1
ATOM 709 O O . PRO A 1 84 ? 4.667 9.717 13.351 1.00 87.94 84 PRO A O 1
ATOM 712 N N . GLU A 1 85 ? 3.500 8.386 14.746 1.00 88.38 85 GLU A N 1
ATOM 713 C CA . GLU A 1 85 ? 4.624 7.616 15.307 1.00 88.38 85 GLU A CA 1
ATOM 714 C C . GLU A 1 85 ? 5.594 7.079 14.238 1.00 88.38 85 GLU A C 1
ATOM 716 O O . GLU A 1 85 ? 6.810 7.179 14.395 1.00 88.38 85 GLU A O 1
ATOM 721 N N . LEU A 1 86 ? 5.066 6.553 13.125 1.00 91.19 86 LEU A N 1
ATOM 722 C CA . LEU A 1 86 ? 5.856 6.020 12.014 1.00 91.19 86 LEU A CA 1
ATOM 723 C C . LEU A 1 86 ? 5.355 6.544 10.664 1.00 91.19 86 LEU A C 1
ATOM 725 O O . LEU A 1 86 ? 4.689 5.844 9.894 1.00 91.19 86 LEU A O 1
ATOM 729 N N . LEU A 1 87 ? 5.707 7.791 10.350 1.00 92.56 87 LEU A N 1
ATOM 730 C CA . LEU A 1 87 ? 5.341 8.405 9.077 1.00 92.56 87 LEU A CA 1
ATOM 731 C C . LEU A 1 87 ? 6.201 7.884 7.917 1.00 92.56 87 LEU A C 1
ATOM 733 O O . LEU A 1 87 ? 7.398 8.152 7.821 1.00 92.56 87 LEU A O 1
ATOM 737 N N . THR A 1 88 ? 5.570 7.183 6.977 1.00 92.38 88 THR A N 1
ATOM 738 C CA . THR A 1 88 ? 6.192 6.729 5.723 1.00 92.38 88 THR A CA 1
ATOM 739 C C . THR A 1 88 ? 5.223 6.879 4.550 1.00 92.38 88 THR A C 1
ATOM 741 O O . THR A 1 88 ? 4.023 7.064 4.741 1.00 92.38 88 THR A O 1
ATOM 744 N N . GLN A 1 89 ? 5.698 6.704 3.311 1.00 91.25 89 GLN A N 1
ATOM 745 C CA . GLN A 1 89 ? 4.798 6.600 2.152 1.00 91.25 89 GLN A CA 1
ATOM 746 C C . GLN A 1 89 ? 3.774 5.464 2.305 1.00 91.25 89 GLN A C 1
ATOM 748 O O . GLN A 1 89 ? 2.658 5.577 1.806 1.00 91.25 89 GLN A O 1
ATOM 753 N N . ALA A 1 90 ? 4.155 4.363 2.961 1.00 91.69 90 ALA A N 1
ATOM 754 C CA . ALA A 1 90 ? 3.266 3.232 3.206 1.00 91.69 90 ALA A CA 1
ATOM 755 C C . ALA A 1 90 ? 2.153 3.622 4.194 1.00 91.69 90 ALA A C 1
ATOM 757 O O . ALA A 1 90 ? 0.989 3.326 3.941 1.00 91.69 90 ALA A O 1
ATOM 758 N N . TRP A 1 91 ? 2.507 4.368 5.245 1.00 93.81 91 TRP A N 1
ATOM 759 C CA . TRP A 1 91 ? 1.552 4.940 6.195 1.00 93.81 91 TRP A CA 1
ATOM 760 C C . TRP A 1 91 ? 0.528 5.828 5.478 1.00 93.81 91 TRP A C 1
ATOM 762 O O . TRP A 1 91 ? -0.669 5.609 5.620 1.00 93.81 91 TRP A O 1
ATOM 772 N N . CYS A 1 92 ? 0.980 6.769 4.636 1.00 94.12 92 CYS A N 1
ATOM 773 C CA . CYS A 1 92 ? 0.075 7.687 3.931 1.00 94.12 92 CYS A CA 1
ATOM 774 C C . CYS A 1 92 ? -0.895 6.946 3.007 1.00 94.12 92 CYS A C 1
ATOM 776 O O . CYS A 1 92 ? -2.089 7.232 3.012 1.00 94.12 92 CYS A O 1
ATOM 778 N N . LYS A 1 93 ? -0.383 5.976 2.238 1.00 92.19 93 LYS A N 1
ATOM 779 C CA . LYS A 1 93 ? -1.201 5.157 1.333 1.00 92.19 93 LYS A CA 1
ATOM 780 C C . LYS A 1 93 ? -2.279 4.404 2.098 1.00 92.19 93 LYS A C 1
ATOM 782 O O . LYS A 1 93 ? -3.428 4.390 1.674 1.00 92.19 93 LYS A O 1
ATOM 787 N N . PHE A 1 94 ? -1.910 3.773 3.211 1.00 94.31 94 PHE A N 1
ATOM 788 C CA . PHE A 1 94 ? -2.863 2.976 3.965 1.00 94.31 94 PHE A CA 1
ATOM 789 C C . PHE A 1 94 ? -3.885 3.845 4.701 1.00 94.31 94 PHE A C 1
ATOM 791 O O . PHE A 1 94 ? -5.070 3.528 4.670 1.00 94.31 94 PHE A O 1
ATOM 798 N N . PHE A 1 95 ? -3.470 4.990 5.247 1.00 94.31 95 PHE A N 1
ATOM 799 C CA . PHE A 1 95 ? -4.383 5.943 5.878 1.00 94.31 95 PHE A CA 1
ATOM 800 C C . PHE A 1 95 ? -5.427 6.478 4.888 1.00 94.31 95 PHE A C 1
ATOM 802 O O . PHE A 1 95 ? -6.618 6.516 5.194 1.00 94.31 95 PHE A O 1
ATOM 809 N N . GLU A 1 96 ? -4.999 6.837 3.674 1.00 93.12 96 GLU A N 1
ATOM 810 C CA . GLU A 1 96 ? -5.907 7.251 2.600 1.00 93.12 96 GLU A CA 1
ATOM 811 C C . GLU A 1 96 ? -6.893 6.131 2.238 1.00 93.12 96 GLU A C 1
ATOM 813 O O . GLU A 1 96 ? -8.094 6.377 2.121 1.00 93.12 96 GLU A O 1
ATOM 818 N N . MET A 1 97 ? -6.415 4.886 2.130 1.00 92.75 97 MET A N 1
ATOM 819 C CA . MET A 1 97 ? -7.273 3.729 1.869 1.00 92.75 97 MET A CA 1
ATOM 820 C C . MET A 1 97 ? -8.315 3.508 2.973 1.00 92.75 97 MET A C 1
ATOM 822 O O . MET A 1 97 ? -9.474 3.258 2.651 1.00 92.75 97 MET A O 1
ATOM 826 N N . LEU A 1 98 ? -7.933 3.626 4.248 1.00 93.31 98 LEU A N 1
ATOM 827 C CA . LEU A 1 98 ? -8.845 3.488 5.390 1.00 93.31 98 LEU A CA 1
ATOM 828 C C . LEU A 1 98 ? -9.962 4.540 5.364 1.00 93.31 98 LEU A C 1
ATOM 830 O O . LEU A 1 98 ? -11.100 4.231 5.702 1.00 93.31 98 LEU A O 1
ATOM 834 N N . GLY A 1 99 ? -9.659 5.762 4.915 1.00 91.19 99 GLY A N 1
ATOM 835 C CA . GLY A 1 99 ? -10.651 6.829 4.767 1.00 91.19 99 GLY A CA 1
ATOM 836 C C . GLY A 1 99 ? -11.562 6.698 3.540 1.00 91.19 99 GLY A C 1
ATOM 837 O O . GLY A 1 99 ? -12.622 7.321 3.515 1.00 91.19 99 GLY A O 1
ATOM 838 N N . HIS A 1 100 ? -11.168 5.922 2.525 1.00 89.31 100 HIS A N 1
ATOM 839 C CA . HIS A 1 100 ? -11.897 5.816 1.252 1.00 89.31 100 HIS A CA 1
ATOM 840 C C . HIS A 1 100 ? -12.645 4.490 1.068 1.00 89.31 100 HIS A C 1
ATOM 842 O O . HIS A 1 100 ? -13.597 4.425 0.288 1.00 89.31 100 HIS A O 1
ATOM 848 N N . PHE A 1 101 ? -12.223 3.429 1.759 1.00 88.62 101 PHE A N 1
ATOM 849 C CA . PHE A 1 101 ? -12.779 2.085 1.626 1.00 88.62 101 PHE A CA 1
ATOM 850 C C . PHE A 1 101 ? -13.209 1.525 2.990 1.00 88.62 101 PHE A C 1
ATOM 852 O O . PHE A 1 101 ? -12.521 1.757 3.985 1.00 88.62 101 PHE A O 1
ATOM 859 N N . PRO A 1 102 ? -14.294 0.727 3.053 1.00 88.12 102 PRO A N 1
ATOM 860 C CA . PRO A 1 102 ? -14.755 0.090 4.287 1.00 88.12 102 PRO A CA 1
ATOM 861 C C . PRO A 1 102 ? -13.871 -1.119 4.644 1.00 88.12 102 PRO A C 1
ATOM 863 O O . PRO A 1 102 ? -14.300 -2.268 4.574 1.00 88.12 102 PRO A O 1
ATOM 866 N N . ILE A 1 103 ? -12.596 -0.865 4.957 1.00 90.75 103 ILE A N 1
ATOM 867 C CA . ILE A 1 103 ? -11.600 -1.904 5.270 1.00 90.75 103 ILE A CA 1
ATOM 868 C C . ILE A 1 103 ? -11.854 -2.502 6.654 1.00 90.75 103 ILE A C 1
ATOM 870 O O . ILE A 1 103 ? -11.699 -3.708 6.833 1.00 90.75 103 ILE A O 1
ATOM 874 N N . VAL A 1 104 ? -12.238 -1.671 7.628 1.00 91.25 104 VAL A N 1
ATOM 875 C CA . VAL A 1 104 ? -12.584 -2.125 8.979 1.00 91.25 104 VAL A CA 1
ATOM 876 C C . VAL A 1 104 ? -14.037 -2.612 8.971 1.00 91.25 104 VAL A C 1
ATOM 878 O O . VAL A 1 104 ? -14.929 -1.812 8.680 1.00 91.25 104 VAL A O 1
ATOM 881 N N . PRO A 1 105 ? -14.309 -3.896 9.271 1.00 90.12 105 PRO A N 1
ATOM 882 C CA . PRO A 1 105 ? -15.673 -4.412 9.277 1.00 90.12 105 PRO A CA 1
ATOM 883 C C . PRO A 1 105 ? -16.524 -3.750 10.363 1.00 90.12 105 PRO A C 1
ATOM 885 O O . PRO A 1 105 ? -16.081 -3.615 11.502 1.00 90.12 105 PRO A O 1
ATOM 888 N N . GLU A 1 106 ? -17.786 -3.437 10.062 1.00 89.56 106 GLU A N 1
ATOM 889 C CA . GLU A 1 106 ? -18.714 -2.867 11.054 1.00 89.56 106 GLU A CA 1
ATOM 890 C C . GLU A 1 106 ? -18.882 -3.751 12.297 1.00 89.56 106 GLU A C 1
ATOM 892 O O . GLU A 1 106 ? -19.066 -3.241 13.400 1.00 89.56 106 GLU A O 1
ATOM 897 N N . ALA A 1 107 ? -18.814 -5.076 12.132 1.00 90.12 107 ALA A N 1
ATOM 898 C CA . ALA A 1 107 ? -18.870 -6.014 13.249 1.00 90.12 107 ALA A CA 1
ATOM 899 C C . ALA A 1 107 ? -17.717 -5.784 14.239 1.00 90.12 107 ALA A C 1
ATOM 901 O O . ALA A 1 107 ? -17.956 -5.729 15.439 1.00 90.12 107 ALA A O 1
ATOM 902 N N . ALA A 1 108 ? -16.500 -5.533 13.743 1.00 90.12 108 ALA A N 1
ATOM 903 C CA . ALA A 1 108 ? -15.335 -5.258 14.584 1.00 90.12 108 ALA A CA 1
ATOM 904 C C . ALA A 1 108 ? -15.478 -3.940 15.364 1.00 90.12 108 ALA A C 1
ATOM 906 O O . ALA A 1 108 ? -15.052 -3.854 16.515 1.00 90.12 108 ALA A O 1
ATOM 907 N N . LEU A 1 109 ? -16.123 -2.929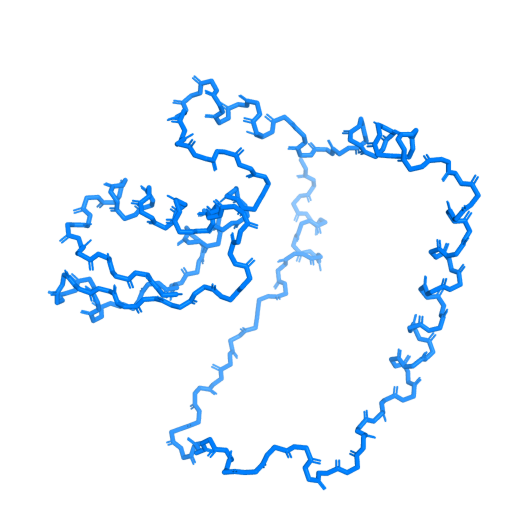 14.766 1.00 89.06 109 LEU A N 1
ATOM 908 C CA . LEU A 1 109 ? -16.441 -1.667 15.446 1.00 89.06 109 LEU A CA 1
ATOM 909 C C . LEU A 1 109 ? -17.474 -1.879 16.563 1.00 89.06 109 LEU A C 1
ATOM 911 O O . LEU A 1 109 ? -17.302 -1.378 17.672 1.00 89.06 109 LEU A O 1
ATOM 915 N N . LYS A 1 110 ? -18.529 -2.662 16.294 1.00 89.31 110 LYS A N 1
ATOM 916 C CA . LYS A 1 110 ? -19.583 -2.986 17.276 1.00 89.31 110 LYS A CA 1
ATOM 917 C C . LYS A 1 110 ? -19.051 -3.824 18.437 1.00 89.31 110 LYS A C 1
ATOM 919 O O . LYS A 1 110 ? -19.381 -3.555 19.586 1.00 89.31 110 LYS A O 1
ATOM 924 N N . GLU A 1 111 ? -18.224 -4.818 18.134 1.00 91.00 111 GLU A N 1
ATOM 925 C CA . GLU A 1 111 ? -17.607 -5.720 19.114 1.00 91.00 111 GLU A CA 1
ATOM 926 C C . GLU A 1 111 ? -16.386 -5.099 19.807 1.00 91.00 111 GLU A C 1
ATOM 928 O O . GLU A 1 111 ? -15.853 -5.690 20.744 1.00 91.00 111 GLU A O 1
ATOM 933 N N . ARG A 1 112 ? -15.943 -3.912 19.363 1.00 90.19 112 ARG A N 1
ATOM 934 C CA . ARG A 1 112 ? -14.728 -3.223 19.827 1.00 90.19 112 ARG A CA 1
ATOM 935 C C . ARG A 1 112 ? -13.476 -4.094 19.780 1.00 90.19 112 ARG A C 1
ATOM 937 O O . ARG A 1 112 ? -12.566 -3.949 20.595 1.00 90.19 112 ARG A O 1
ATOM 944 N N . HIS A 1 113 ? -13.413 -4.990 18.805 1.00 92.31 113 HIS A N 1
ATOM 945 C CA . HIS A 1 113 ? -12.333 -5.952 18.686 1.00 92.31 113 HIS A CA 1
ATOM 946 C C . HIS A 1 113 ? -12.015 -6.220 17.217 1.00 92.31 113 HIS A C 1
ATOM 948 O O . HIS A 1 113 ? -12.873 -6.639 16.440 1.00 92.31 113 HIS A O 1
ATOM 954 N N . LEU A 1 114 ? -10.758 -5.989 16.838 1.00 92.69 114 LEU A N 1
ATOM 955 C CA . LEU A 1 114 ? -10.262 -6.195 15.484 1.00 92.69 114 LEU A CA 1
ATOM 956 C C . LEU A 1 114 ? -9.011 -7.073 15.506 1.00 92.69 114 LEU A C 1
ATOM 958 O O . LEU A 1 114 ? -7.963 -6.672 16.009 1.00 92.69 114 LEU A O 1
ATOM 962 N N . ASN A 1 115 ? -9.108 -8.242 14.874 1.00 90.44 115 ASN A N 1
ATOM 963 C CA . ASN A 1 115 ? -7.945 -9.042 14.505 1.00 90.44 115 ASN A CA 1
ATOM 964 C C . ASN A 1 115 ? -7.552 -8.706 13.063 1.00 90.44 115 ASN A C 1
ATOM 966 O O . ASN A 1 115 ? -8.354 -8.896 12.148 1.00 90.44 115 ASN A O 1
ATOM 970 N N . SER A 1 116 ? -6.325 -8.238 12.850 1.00 90.12 116 SER A N 1
ATOM 971 C CA . SER A 1 116 ? -5.795 -7.942 11.513 1.00 90.12 116 SER A CA 1
ATOM 972 C C . SER A 1 116 ? -4.480 -8.672 11.255 1.00 90.12 116 SER A C 1
ATOM 974 O O . SER A 1 116 ? -3.700 -8.865 12.180 1.00 90.12 116 SER A O 1
ATOM 976 N N . LEU A 1 117 ? -4.240 -9.066 10.002 1.00 89.62 117 LEU A N 1
ATOM 977 C CA . LEU A 1 117 ? -3.012 -9.730 9.554 1.00 89.62 117 LEU A CA 1
ATOM 978 C C . LEU A 1 117 ? -2.300 -8.844 8.525 1.00 89.62 117 LEU A C 1
ATOM 980 O O . LEU A 1 117 ? -2.902 -8.506 7.501 1.00 89.62 117 LEU A O 1
ATOM 984 N N . HIS A 1 118 ? -1.029 -8.509 8.754 1.00 88.50 118 HIS A N 1
ATOM 985 C CA . HIS A 1 118 ? -0.236 -7.634 7.881 1.00 88.50 118 HIS A CA 1
ATOM 986 C C . HIS A 1 118 ? 0.999 -8.368 7.350 1.00 88.50 118 HIS A C 1
ATOM 988 O O . HIS A 1 118 ? 2.055 -8.435 7.968 1.00 88.50 118 HIS A O 1
ATOM 994 N N . LEU A 1 119 ? 0.900 -8.921 6.140 1.00 84.50 119 LEU A N 1
ATOM 995 C CA . LEU A 1 119 ? 2.019 -9.657 5.546 1.00 84.50 119 LEU A CA 1
ATOM 996 C C . LEU A 1 119 ? 3.140 -8.704 5.081 1.00 84.50 119 LEU A C 1
ATOM 998 O O . LEU A 1 119 ? 2.889 -7.775 4.314 1.00 84.50 119 LEU A O 1
ATOM 1002 N N . CYS A 1 120 ? 4.385 -8.993 5.487 1.00 63.53 120 CYS A N 1
ATOM 1003 C CA . CYS A 1 120 ? 5.604 -8.228 5.157 1.00 63.53 120 CYS A CA 1
ATOM 1004 C C . CYS A 1 120 ? 5.636 -6.796 5.724 1.00 63.53 120 CYS A C 1
ATOM 1006 O O . CYS A 1 120 ? 6.103 -5.866 5.068 1.00 63.53 120 CYS A O 1
ATOM 1008 N N . GLU A 1 121 ? 5.153 -6.629 6.951 1.00 62.19 121 GLU A N 1
ATOM 1009 C CA . GLU A 1 121 ? 4.891 -5.332 7.573 1.00 62.19 121 GLU A CA 1
ATOM 1010 C C . GLU A 1 121 ? 6.113 -4.476 7.901 1.00 62.19 121 GLU A C 1
ATOM 1012 O O . GLU A 1 121 ? 5.936 -3.272 8.034 1.00 62.19 121 GLU A O 1
ATOM 1017 N N . ALA A 1 122 ? 7.326 -5.029 8.020 1.00 65.94 122 ALA A N 1
ATOM 1018 C CA . ALA A 1 122 ? 8.500 -4.271 8.461 1.00 65.94 122 ALA A CA 1
ATOM 1019 C C . ALA A 1 122 ? 8.690 -2.993 7.610 1.00 65.94 122 ALA A C 1
ATOM 1021 O O . ALA A 1 122 ? 8.869 -3.101 6.392 1.00 65.94 122 ALA A O 1
ATOM 1022 N N . PRO A 1 123 ? 8.658 -1.775 8.196 1.00 74.62 123 PRO A N 1
ATOM 1023 C CA . PRO A 1 123 ? 8.836 -1.420 9.619 1.00 74.62 123 PRO A CA 1
ATOM 1024 C C . PRO A 1 123 ? 7.570 -1.242 10.501 1.00 74.62 123 PRO A C 1
ATOM 1026 O O . PRO A 1 123 ? 7.689 -0.749 11.612 1.00 74.62 123 PRO A O 1
ATOM 1029 N N . GLY A 1 124 ? 6.369 -1.594 10.044 1.00 88.06 124 GLY A N 1
ATOM 1030 C CA . GLY A 1 124 ? 5.106 -1.547 10.807 1.00 88.06 124 GLY A CA 1
ATOM 1031 C C . GLY A 1 124 ? 4.178 -0.387 10.426 1.00 88.06 124 GLY A C 1
ATOM 1032 O O . GLY A 1 124 ? 3.207 -0.093 11.120 1.00 88.06 124 GLY A O 1
ATOM 1033 N N . ALA A 1 125 ? 4.457 0.300 9.314 1.00 92.00 125 ALA A N 1
ATOM 1034 C CA . ALA A 1 125 ? 3.765 1.534 8.934 1.00 92.00 125 ALA A CA 1
ATOM 1035 C C . ALA A 1 125 ? 2.252 1.364 8.702 1.00 92.00 125 ALA A C 1
ATOM 1037 O O . ALA A 1 125 ? 1.490 2.294 8.958 1.00 92.00 125 ALA A O 1
ATOM 1038 N N . PHE A 1 126 ? 1.811 0.194 8.229 1.00 92.56 126 PHE A N 1
ATOM 1039 C CA . PHE A 1 126 ? 0.385 -0.094 8.035 1.00 92.56 126 PHE A CA 1
ATOM 1040 C C . PHE A 1 126 ? -0.334 -0.274 9.375 1.00 92.56 126 PHE A C 1
ATOM 1042 O O . PHE A 1 126 ? -1.385 0.323 9.585 1.00 92.56 126 PHE A O 1
ATOM 1049 N N . VAL A 1 127 ? 0.268 -1.012 10.309 1.00 92.00 127 VAL A N 1
ATOM 1050 C CA . VAL A 1 127 ? -0.267 -1.195 11.666 1.00 92.00 127 VAL A CA 1
ATOM 1051 C C . VAL A 1 127 ? -0.374 0.150 12.388 1.00 92.00 127 VAL A C 1
ATOM 1053 O O . VAL A 1 127 ? -1.436 0.497 12.899 1.00 92.00 127 VAL A O 1
ATOM 1056 N N . CYS A 1 128 ? 0.690 0.958 12.353 1.00 92.75 128 CYS A N 1
ATOM 1057 C CA . CYS A 1 128 ? 0.691 2.299 12.942 1.00 92.75 128 CYS A CA 1
ATOM 1058 C C . CYS A 1 128 ? -0.401 3.198 12.331 1.00 92.75 128 CYS A C 1
ATOM 1060 O O . CYS A 1 128 ? -1.108 3.907 13.046 1.00 92.75 128 CYS A O 1
ATOM 1062 N N . SER A 1 129 ? -0.582 3.141 11.009 1.00 93.88 129 SER A N 1
ATOM 1063 C CA . SER A 1 129 ? -1.631 3.886 10.306 1.00 93.88 129 SER A CA 1
ATOM 1064 C C . SER A 1 129 ? -3.044 3.440 10.697 1.00 93.88 129 SER A C 1
ATOM 1066 O O . SER A 1 129 ? -3.887 4.298 10.952 1.00 93.88 129 SER A O 1
ATOM 1068 N N . LEU A 1 130 ? -3.290 2.130 10.828 1.00 93.81 130 LEU A N 1
ATOM 1069 C CA . LEU A 1 130 ? -4.570 1.585 11.294 1.00 93.81 130 LEU A CA 1
ATOM 1070 C C . LEU A 1 130 ? -4.905 2.045 12.711 1.00 93.81 130 LEU A C 1
ATOM 1072 O O . LEU A 1 130 ? -6.011 2.525 12.953 1.00 93.81 130 LEU A O 1
ATOM 1076 N N . ASN A 1 131 ? -3.944 1.940 13.628 1.00 91.75 131 ASN A N 1
ATOM 1077 C CA . ASN A 1 131 ? -4.132 2.363 15.012 1.00 91.75 131 ASN A CA 1
ATOM 1078 C C . ASN A 1 131 ? -4.440 3.863 15.089 1.00 91.75 131 ASN A C 1
ATOM 1080 O O . ASN A 1 131 ? -5.399 4.263 15.745 1.00 91.75 131 ASN A O 1
ATOM 1084 N N . HIS A 1 132 ? -3.674 4.689 14.367 1.00 93.06 132 HIS A N 1
ATOM 1085 C CA . HIS A 1 132 ? -3.920 6.129 14.310 1.00 93.06 132 HIS A CA 1
ATOM 1086 C C . HIS A 1 132 ? -5.310 6.447 13.738 1.00 93.06 132 HIS A C 1
ATOM 1088 O O . HIS A 1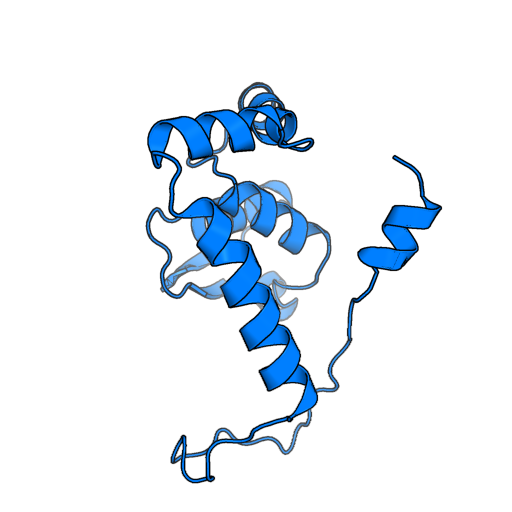 132 ? -6.013 7.308 14.264 1.00 93.06 132 HIS A O 1
ATOM 1094 N N . TYR A 1 133 ? -5.730 5.734 12.689 1.00 93.38 133 TYR A N 1
ATOM 1095 C CA . TYR A 1 133 ? -7.050 5.899 12.084 1.00 93.38 133 TYR A CA 1
ATOM 1096 C C . TYR A 1 133 ? -8.184 5.605 13.073 1.00 93.38 133 TYR A C 1
ATOM 1098 O O . TYR A 1 133 ? -9.050 6.457 13.253 1.00 93.38 133 TYR A O 1
ATOM 1106 N N . LEU A 1 134 ? -8.159 4.455 13.751 1.00 92.00 134 LEU A N 1
ATOM 1107 C CA . LEU A 1 134 ? -9.202 4.065 14.709 1.00 92.00 134 LEU A CA 1
ATOM 1108 C C . LEU A 1 134 ? -9.319 5.063 15.871 1.00 92.00 134 LEU A C 1
ATOM 1110 O O . LEU A 1 134 ? -10.415 5.531 16.176 1.00 92.00 134 LEU A O 1
ATOM 1114 N N . VAL A 1 135 ? -8.183 5.495 16.432 1.00 89.88 135 VAL A N 1
ATOM 1115 C CA . VAL A 1 135 ? -8.161 6.529 17.480 1.00 89.88 135 VAL A CA 1
ATOM 1116 C C . VAL A 1 135 ? -8.743 7.848 16.965 1.00 89.88 135 VAL A C 1
ATOM 1118 O O . VAL A 1 135 ? -9.583 8.446 17.629 1.00 89.88 135 VAL A O 1
ATOM 1121 N N . SER A 1 136 ? -8.367 8.288 15.758 1.00 88.19 136 SER A N 1
ATOM 1122 C CA . SER A 1 136 ? -8.886 9.536 15.171 1.00 88.19 136 SER A CA 1
ATOM 1123 C C . SER A 1 136 ? -10.391 9.522 14.880 1.00 88.19 136 SER A C 1
ATOM 1125 O O . SER A 1 136 ? -10.999 10.582 14.734 1.00 88.19 136 SER A O 1
ATOM 1127 N N . LYS A 1 137 ? -11.003 8.336 14.795 1.00 86.88 137 LYS A N 1
ATOM 1128 C CA . LYS A 1 137 ? -12.451 8.164 14.638 1.00 86.88 137 LYS A CA 1
ATOM 1129 C C . LYS A 1 137 ? -13.193 8.051 15.971 1.00 86.88 137 LYS A C 1
ATOM 1131 O O . LYS A 1 137 ? -14.418 7.997 15.956 1.00 86.88 137 LYS A O 1
ATOM 1136 N N . ASN A 1 138 ? -12.480 8.103 17.101 1.00 78.12 138 ASN A N 1
ATOM 1137 C CA . ASN A 1 138 ? -12.990 7.786 18.439 1.00 78.12 138 ASN A CA 1
ATOM 1138 C C . ASN A 1 138 ? -13.590 6.373 18.530 1.00 78.12 138 ASN A C 1
ATOM 1140 O O . ASN A 1 138 ? -14.470 6.112 19.353 1.00 78.12 138 ASN A O 1
ATOM 1144 N N . ASP A 1 139 ? -13.098 5.459 17.696 1.00 74.88 139 ASP A N 1
ATOM 1145 C CA . ASP A 1 139 ? -13.461 4.054 17.743 1.00 74.88 139 ASP A CA 1
ATOM 1146 C C . ASP A 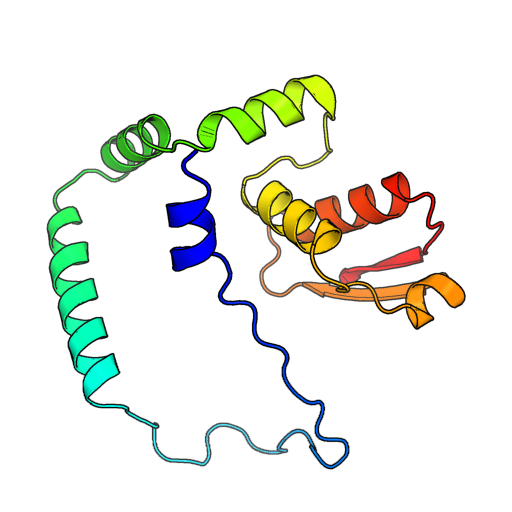1 139 ? -12.526 3.374 18.753 1.00 74.88 139 ASP A C 1
ATOM 1148 O O . ASP A 1 139 ? -11.378 3.054 18.445 1.00 74.88 139 ASP A O 1
ATOM 1152 N N . ASP A 1 140 ? -13.001 3.199 19.991 1.00 78.25 140 ASP A N 1
ATOM 1153 C CA . ASP A 1 140 ? -12.296 2.507 21.085 1.00 78.25 140 ASP A CA 1
ATOM 1154 C C . ASP A 1 140 ? -12.248 0.989 20.827 1.00 78.25 140 ASP A C 1
ATOM 1156 O O . ASP A 1 140 ? -12.913 0.187 21.484 1.00 78.25 140 ASP A O 1
ATOM 1160 N N . VAL A 1 141 ? -11.537 0.608 19.767 1.00 82.50 141 VAL A N 1
ATOM 1161 C CA . VAL A 1 141 ? -11.425 -0.758 19.256 1.00 82.50 141 VAL A CA 1
ATOM 1162 C C . VAL A 1 141 ? -10.082 -1.329 19.676 1.00 82.50 141 VAL A C 1
ATOM 1164 O O . VAL A 1 141 ? -9.024 -0.804 19.325 1.00 82.50 141 VAL A O 1
ATOM 1167 N N . GLN A 1 142 ? -10.109 -2.460 20.374 1.00 82.31 142 GLN A N 1
ATOM 1168 C CA . GLN A 1 142 ? -8.901 -3.203 20.685 1.00 82.31 142 GLN A CA 1
ATOM 1169 C C . GLN A 1 142 ? -8.370 -3.880 19.417 1.00 82.31 142 GLN A C 1
ATOM 1171 O O . GLN A 1 142 ? -9.015 -4.768 18.852 1.00 82.31 142 GLN A O 1
ATOM 1176 N N . VAL A 1 143 ? -7.177 -3.473 18.981 1.00 82.38 143 VAL A N 1
ATOM 1177 C CA . VAL A 1 143 ? -6.519 -4.039 17.799 1.00 82.38 143 VAL A CA 1
ATOM 1178 C C . VAL A 1 143 ? -5.499 -5.087 18.211 1.00 82.38 143 VAL A C 1
ATOM 1180 O O . VAL A 1 143 ? -4.563 -4.812 18.963 1.00 82.38 143 VAL A O 1
ATOM 1183 N N . ARG A 1 144 ? -5.627 -6.280 17.636 1.00 83.50 144 ARG A N 1
ATOM 1184 C CA . ARG A 1 144 ? -4.597 -7.314 17.655 1.00 83.50 144 ARG A CA 1
ATOM 1185 C C . ARG A 1 144 ? -4.086 -7.522 16.232 1.00 83.50 144 ARG A C 1
ATOM 1187 O O . ARG A 1 144 ? -4.805 -8.037 15.376 1.00 83.50 144 ARG A O 1
ATOM 1194 N N . SER A 1 145 ? -2.847 -7.105 15.984 1.00 80.19 145 SER A N 1
ATOM 1195 C CA . SER A 1 145 ? -2.172 -7.293 14.693 1.00 80.19 145 SER A CA 1
ATOM 1196 C C . SER A 1 145 ? -1.208 -8.479 14.753 1.00 80.19 145 SER A C 1
ATOM 1198 O O . SER A 1 145 ? -0.525 -8.654 15.764 1.00 80.19 145 SER A O 1
ATOM 1200 N N . ILE A 1 146 ? -1.208 -9.299 13.699 1.00 69.44 146 ILE A N 1
ATOM 1201 C CA . ILE A 1 146 ? -0.323 -10.456 13.476 1.00 69.44 146 ILE A CA 1
ATOM 1202 C C . ILE A 1 146 ? 0.418 -10.265 12.152 1.00 69.44 146 ILE A C 1
ATOM 1204 O O . ILE A 1 146 ? -0.199 -9.681 11.228 1.00 69.44 146 ILE A O 1
#

Radius of gyration: 20.21 Å; Cα contacts (8 Å, |Δi|>4): 85; chains: 1; bounding box: 45×47×46 Å